Protein AF-A0A6D0YD33-F1 (afdb_monomer)

Structure (mmCIF, N/CA/C/O backbone):
data_AF-A0A6D0YD33-F1
#
_entry.id   AF-A0A6D0YD33-F1
#
loop_
_atom_site.group_PDB
_atom_site.id
_atom_site.type_symbol
_atom_site.label_atom_id
_atom_site.label_alt_id
_atom_site.label_comp_id
_atom_site.label_asym_id
_atom_site.label_entity_id
_atom_site.label_seq_id
_atom_site.pdbx_PDB_ins_code
_atom_site.Cartn_x
_atom_site.Cartn_y
_atom_site.Cartn_z
_atom_site.occupancy
_atom_site.B_iso_or_equiv
_atom_site.auth_seq_id
_atom_site.auth_comp_id
_atom_site.auth_asym_id
_atom_site.auth_atom_id
_atom_site.pdbx_PDB_model_num
ATOM 1 N N . MET A 1 1 ? 25.827 44.999 -53.222 1.00 50.22 1 MET A N 1
ATOM 2 C CA . MET A 1 1 ? 25.361 43.727 -52.616 1.00 50.22 1 MET A CA 1
ATOM 3 C C . MET A 1 1 ? 25.332 42.614 -53.670 1.00 50.22 1 MET A C 1
ATOM 5 O O . MET A 1 1 ? 24.279 42.072 -53.964 1.00 50.22 1 MET A O 1
ATOM 9 N N . LYS A 1 2 ? 26.464 42.308 -54.315 1.00 57.66 2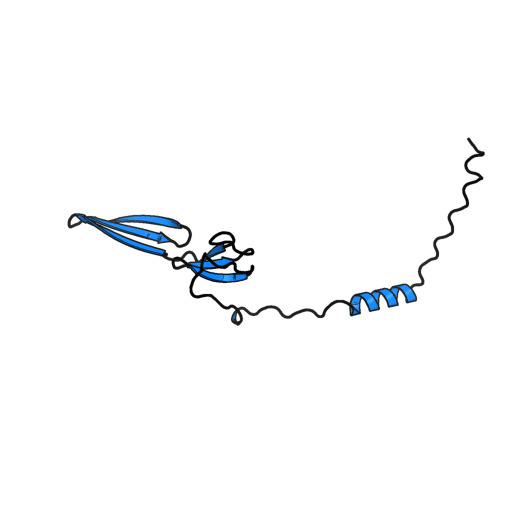 LYS A N 1
ATOM 10 C CA . LYS A 1 2 ? 26.567 41.169 -55.255 1.00 57.66 2 LYS A CA 1
ATOM 11 C C . LYS A 1 2 ? 27.909 40.426 -55.157 1.00 57.66 2 LYS A C 1
ATOM 13 O O . LYS A 1 2 ? 27.958 39.266 -55.529 1.00 57.66 2 LYS A O 1
ATOM 18 N N . GLU A 1 3 ? 28.943 41.035 -54.570 1.00 60.38 3 GLU A N 1
ATOM 19 C CA . GLU A 1 3 ? 30.287 40.433 -54.453 1.00 60.38 3 GLU A CA 1
ATOM 20 C 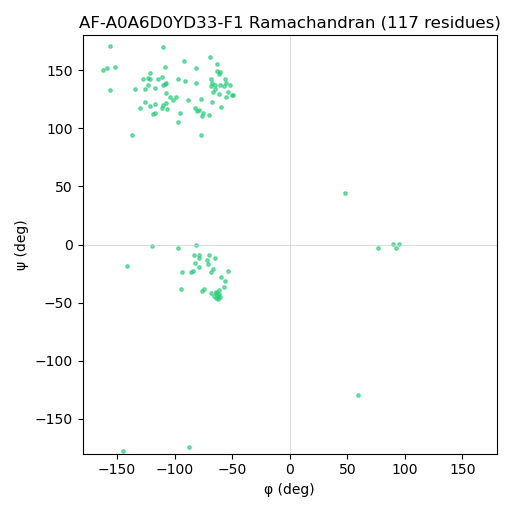C . GLU A 1 3 ? 30.475 39.483 -53.255 1.00 60.38 3 GLU A C 1
ATOM 22 O O . GLU A 1 3 ? 31.320 38.601 -53.302 1.00 60.38 3 GLU A O 1
ATOM 27 N N . ALA A 1 4 ? 29.680 39.587 -52.184 1.00 61.56 4 ALA A N 1
ATOM 28 C CA . ALA A 1 4 ? 29.848 38.709 -51.014 1.00 61.56 4 ALA A CA 1
ATOM 29 C C . ALA A 1 4 ? 29.258 37.295 -51.208 1.00 61.56 4 ALA A C 1
ATOM 31 O O . ALA A 1 4 ? 29.625 36.367 -50.495 1.00 61.56 4 ALA A O 1
ATOM 32 N N . VAL A 1 5 ? 28.349 37.118 -52.174 1.00 62.06 5 VAL A N 1
ATOM 33 C CA . VAL A 1 5 ? 27.669 35.832 -52.428 1.00 62.06 5 VAL A CA 1
ATOM 34 C C . VAL A 1 5 ? 28.494 34.934 -53.356 1.00 62.06 5 VAL A C 1
ATOM 36 O O . VAL A 1 5 ? 28.380 33.716 -53.284 1.00 62.06 5 VAL A O 1
ATOM 39 N N . SER A 1 6 ? 29.379 35.504 -54.183 1.00 64.12 6 SER A N 1
ATOM 40 C CA . SER A 1 6 ? 30.200 34.746 -55.140 1.00 64.12 6 SER A CA 1
ATOM 41 C C . SER A 1 6 ? 31.319 33.922 -54.500 1.00 64.12 6 SER A C 1
ATOM 43 O O . SER A 1 6 ? 31.901 33.077 -55.172 1.00 64.12 6 SER A O 1
ATOM 45 N N . HIS A 1 7 ? 31.630 34.155 -53.221 1.00 70.00 7 HIS A N 1
ATOM 46 C CA . HIS A 1 7 ? 32.642 33.398 -52.475 1.00 70.00 7 HIS A CA 1
ATOM 47 C C . HIS A 1 7 ? 32.057 32.275 -51.615 1.00 70.00 7 HIS A C 1
ATOM 49 O O . HIS A 1 7 ? 32.816 31.533 -50.993 1.00 70.00 7 HIS A O 1
ATOM 55 N N . ILE A 1 8 ? 30.729 32.136 -51.566 1.00 69.38 8 ILE A N 1
ATOM 56 C CA . ILE A 1 8 ? 30.096 31.025 -50.863 1.00 69.38 8 ILE A CA 1
ATOM 57 C C . ILE A 1 8 ? 30.190 29.801 -51.784 1.00 69.38 8 ILE A C 1
ATOM 59 O O . ILE A 1 8 ? 29.613 29.827 -52.874 1.00 69.38 8 ILE A O 1
ATOM 63 N N . PRO A 1 9 ? 30.924 28.740 -51.399 1.00 75.75 9 PRO A N 1
ATOM 64 C CA . PRO A 1 9 ? 30.956 27.518 -52.186 1.00 75.75 9 PRO A CA 1
ATOM 65 C C . PRO A 1 9 ? 29.539 26.949 -52.280 1.00 75.75 9 PRO A C 1
ATOM 67 O O . PRO A 1 9 ? 28.807 26.937 -51.287 1.00 75.75 9 PRO A O 1
ATOM 70 N N . ALA A 1 10 ? 29.155 26.490 -53.473 1.00 73.00 10 ALA A N 1
ATOM 71 C CA . ALA A 1 10 ? 27.860 25.853 -53.677 1.00 73.00 10 ALA A CA 1
ATOM 72 C C . ALA A 1 10 ? 27.664 24.730 -52.637 1.00 73.00 10 ALA A C 1
ATOM 74 O O . ALA A 1 10 ? 28.626 23.994 -52.368 1.00 73.00 10 ALA A O 1
ATOM 75 N N . PRO A 1 11 ? 26.463 24.593 -52.035 1.00 71.19 11 PRO A N 1
ATOM 76 C CA . PRO A 1 11 ? 26.154 23.449 -51.195 1.00 71.19 11 PRO A CA 1
ATOM 77 C C . PRO A 1 11 ? 26.517 22.189 -51.967 1.00 71.19 11 PRO A C 1
ATOM 79 O O . PRO A 1 11 ? 26.146 22.042 -53.130 1.00 71.19 11 PRO A O 1
ATOM 82 N N . ARG A 1 12 ? 27.296 21.305 -51.346 1.00 71.12 12 ARG A N 1
ATOM 83 C CA . ARG A 1 12 ? 27.512 19.987 -51.933 1.00 71.12 12 ARG A CA 1
ATOM 84 C C . ARG A 1 12 ? 26.150 19.318 -52.006 1.00 71.12 12 ARG A C 1
ATOM 86 O O . ARG A 1 12 ? 25.456 19.298 -50.987 1.00 71.12 12 ARG A O 1
ATOM 93 N N . ASP A 1 13 ? 25.798 18.792 -53.176 1.00 64.88 13 ASP A N 1
ATOM 94 C CA . ASP A 1 13 ? 24.607 17.964 -53.311 1.00 64.88 13 ASP A CA 1
ATOM 95 C C . ASP A 1 13 ? 24.636 16.910 -52.203 1.00 64.88 13 ASP A C 1
ATOM 97 O O . ASP A 1 13 ? 25.665 16.260 -51.960 1.00 64.88 13 ASP A O 1
ATOM 101 N N . GLY A 1 14 ? 23.529 16.817 -51.465 1.00 61.56 14 GLY A N 1
ATOM 102 C CA . GLY A 1 14 ? 23.365 15.776 -50.467 1.00 61.56 14 GLY A CA 1
ATOM 103 C C . GLY A 1 14 ? 23.581 14.441 -51.162 1.00 61.56 14 GLY A C 1
ATOM 104 O O . GLY A 1 14 ? 22.991 14.180 -52.206 1.00 61.56 14 GLY A O 1
ATOM 105 N N . ARG A 1 15 ? 24.478 13.612 -50.630 1.00 68.44 15 ARG A N 1
ATOM 106 C CA . ARG A 1 15 ? 24.610 12.253 -51.139 1.00 68.44 15 ARG A CA 1
ATOM 107 C C . ARG A 1 15 ? 23.343 11.524 -50.703 1.00 68.44 15 ARG A C 1
ATOM 109 O O . ARG A 1 15 ? 23.148 11.350 -49.500 1.00 68.44 15 ARG A O 1
ATOM 116 N N . ASP A 1 16 ? 22.486 11.168 -51.656 1.00 70.94 16 ASP A N 1
ATOM 117 C CA . ASP A 1 16 ? 21.320 10.339 -51.367 1.00 70.94 16 ASP A CA 1
ATOM 118 C C . ASP A 1 16 ? 21.796 9.071 -50.652 1.00 70.94 16 ASP A C 1
ATOM 120 O O . ASP A 1 16 ? 22.791 8.450 -51.046 1.00 70.94 16 ASP A O 1
ATOM 124 N N . TYR A 1 17 ? 21.145 8.734 -49.540 1.00 67.62 17 TYR A N 1
ATOM 125 C CA . TYR A 1 17 ? 21.484 7.527 -48.800 1.00 67.62 17 TYR A CA 1
ATOM 126 C C . TYR A 1 17 ? 21.131 6.311 -49.650 1.00 67.62 17 TYR A C 1
ATOM 128 O O . TYR A 1 17 ? 20.020 6.218 -50.168 1.00 67.62 17 TYR A O 1
ATOM 136 N N . ASP A 1 18 ? 22.074 5.377 -49.763 1.00 86.88 18 ASP A N 1
ATOM 137 C CA . ASP A 1 18 ? 21.832 4.094 -50.412 1.00 86.88 18 ASP A CA 1
ATOM 138 C C . ASP A 1 18 ? 20.698 3.365 -49.660 1.00 86.88 18 ASP A C 1
ATOM 140 O O . ASP A 1 18 ? 20.842 3.092 -48.459 1.00 86.88 18 ASP A O 1
ATOM 144 N N . PRO A 1 19 ? 19.563 3.071 -50.323 1.00 86.81 19 PRO A N 1
ATOM 145 C CA . PRO A 1 19 ? 18.429 2.409 -49.691 1.00 86.81 19 PRO A CA 1
ATOM 146 C C . PRO A 1 19 ? 18.789 1.071 -49.039 1.00 86.81 19 PRO A C 1
ATOM 148 O O . PRO A 1 19 ? 18.206 0.723 -48.012 1.00 86.81 19 PRO A O 1
ATOM 151 N N . GLU A 1 20 ? 19.766 0.339 -49.582 1.00 89.06 20 GLU A N 1
ATOM 152 C CA . GLU A 1 20 ? 20.190 -0.947 -49.025 1.00 89.06 20 GLU A CA 1
ATOM 153 C C . GLU A 1 20 ? 21.012 -0.759 -47.749 1.00 89.06 20 GLU A C 1
ATOM 155 O O . GLU A 1 20 ? 20.812 -1.481 -46.771 1.00 89.06 20 GLU A O 1
ATOM 160 N N . VAL A 1 21 ? 21.862 0.271 -47.702 1.00 89.25 21 VAL A N 1
ATOM 161 C CA . VAL A 1 21 ? 22.594 0.646 -46.481 1.00 89.25 21 VAL A CA 1
ATOM 162 C C . VAL A 1 21 ? 21.618 1.086 -45.391 1.00 89.25 21 VAL A C 1
ATOM 164 O O . VAL A 1 21 ? 21.760 0.691 -44.233 1.00 89.25 21 VAL A O 1
ATOM 167 N N . LEU A 1 22 ? 20.590 1.858 -45.754 1.00 88.75 22 LEU A N 1
ATOM 168 C CA . LEU A 1 22 ? 19.551 2.282 -44.818 1.00 88.75 22 LEU A CA 1
ATOM 169 C C . LEU A 1 22 ? 18.758 1.085 -44.279 1.00 88.75 22 LEU A C 1
ATOM 171 O O . LEU A 1 22 ? 18.540 0.975 -43.074 1.00 88.75 22 LEU A O 1
ATOM 175 N N . LYS A 1 23 ? 18.350 0.167 -45.158 1.00 92.88 23 LYS A N 1
ATOM 176 C CA . LYS A 1 23 ? 17.615 -1.044 -44.783 1.00 92.88 23 LYS A CA 1
ATOM 177 C C . LYS A 1 23 ? 18.431 -1.933 -43.846 1.00 92.88 23 LYS A C 1
ATOM 179 O O . LYS A 1 23 ? 17.886 -2.419 -42.857 1.00 92.88 23 LYS A O 1
ATOM 184 N N . GLN A 1 24 ? 19.722 -2.104 -44.127 1.00 94.12 24 GLN A N 1
ATOM 185 C CA . GLN A 1 24 ? 20.631 -2.870 -43.280 1.00 94.12 24 GLN A CA 1
ATOM 186 C C . GLN A 1 24 ? 20.767 -2.233 -41.891 1.00 94.12 24 GLN A C 1
ATOM 188 O O . GLN A 1 24 ? 20.587 -2.917 -40.887 1.00 94.12 24 GLN A O 1
ATOM 193 N N . ALA A 1 25 ? 20.979 -0.916 -41.827 1.00 93.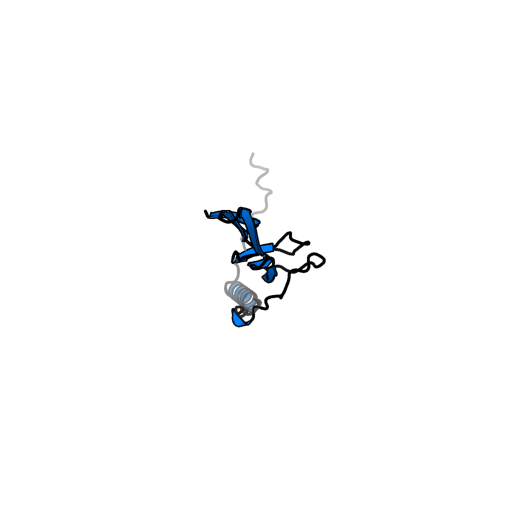50 25 ALA A N 1
ATOM 194 C CA . ALA A 1 25 ? 21.077 -0.189 -40.562 1.00 93.50 25 ALA A CA 1
ATOM 195 C C . ALA A 1 25 ? 19.785 -0.275 -39.728 1.00 93.50 25 ALA A C 1
ATOM 197 O O . ALA A 1 25 ? 19.839 -0.430 -38.508 1.00 93.50 25 ALA A O 1
ATOM 198 N N . VAL A 1 26 ? 18.613 -0.215 -40.372 1.00 95.25 26 VAL A N 1
ATOM 199 C CA . VAL A 1 26 ? 17.317 -0.385 -39.692 1.00 95.25 26 VAL A CA 1
ATOM 200 C C . VAL A 1 26 ? 17.167 -1.803 -39.148 1.00 95.25 26 VAL A C 1
ATOM 202 O O . VAL A 1 26 ? 16.746 -1.974 -38.006 1.00 95.25 26 VAL A O 1
ATOM 205 N N . LEU A 1 27 ? 17.527 -2.819 -39.932 1.00 96.81 27 LEU A N 1
ATOM 206 C CA . LEU A 1 27 ? 17.450 -4.212 -39.497 1.00 96.81 27 LEU A CA 1
ATOM 207 C C . LEU A 1 27 ? 18.368 -4.469 -38.296 1.00 96.81 27 LEU A C 1
ATOM 209 O O . LEU A 1 27 ? 17.953 -5.094 -37.323 1.00 96.81 27 LEU A O 1
ATOM 213 N N . GLU A 1 28 ? 19.596 -3.954 -38.344 1.00 96.25 28 GLU A N 1
ATOM 214 C CA . GLU A 1 28 ? 20.556 -4.037 -37.243 1.00 96.25 28 GLU A CA 1
ATOM 215 C C . GLU A 1 28 ? 20.023 -3.358 -35.979 1.00 96.25 28 GLU A C 1
ATOM 217 O O . GLU A 1 28 ? 20.064 -3.952 -34.903 1.00 96.25 28 GLU A O 1
ATOM 222 N N . ALA A 1 29 ? 19.449 -2.160 -36.108 1.00 95.88 29 ALA A N 1
ATOM 223 C CA . ALA A 1 29 ? 18.861 -1.440 -34.983 1.00 95.88 29 ALA A CA 1
ATOM 224 C C . ALA A 1 29 ? 17.661 -2.179 -34.366 1.00 95.88 29 ALA A C 1
ATOM 226 O O . ALA A 1 29 ? 17.544 -2.238 -33.143 1.00 95.88 29 ALA A O 1
ATOM 227 N N . VAL A 1 30 ? 16.787 -2.770 -35.188 1.00 95.50 30 VAL A N 1
ATOM 228 C CA . VAL A 1 30 ? 15.632 -3.551 -34.713 1.00 95.50 30 VAL A CA 1
ATOM 229 C C . VAL A 1 30 ? 16.083 -4.841 -34.033 1.00 95.50 30 VAL A C 1
ATOM 231 O O . VAL A 1 30 ? 15.568 -5.181 -32.972 1.00 95.50 30 VAL A O 1
ATOM 234 N N . ASN A 1 31 ? 17.077 -5.531 -34.591 1.00 95.00 31 ASN A N 1
ATOM 235 C CA . ASN A 1 31 ? 17.628 -6.753 -34.001 1.00 95.00 31 ASN A CA 1
ATOM 236 C C . ASN A 1 31 ? 18.395 -6.493 -32.697 1.00 95.00 31 ASN A C 1
ATOM 238 O O . ASN A 1 31 ? 18.533 -7.400 -31.880 1.00 95.00 31 ASN A O 1
ATOM 242 N N . ALA A 1 32 ? 18.891 -5.270 -32.495 1.00 96.38 32 ALA A N 1
ATOM 243 C CA . ALA A 1 32 ? 19.529 -4.851 -31.253 1.00 96.38 32 ALA A CA 1
ATOM 244 C C . ALA A 1 32 ? 18.524 -4.510 -30.136 1.00 96.38 32 ALA A C 1
ATOM 246 O O . ALA A 1 32 ? 18.940 -4.296 -28.994 1.00 96.38 32 ALA A O 1
ATOM 247 N N . LEU A 1 33 ? 17.219 -4.448 -30.431 1.00 95.56 33 LEU A N 1
ATOM 248 C CA . LEU A 1 33 ? 16.211 -4.265 -29.392 1.00 95.56 33 LEU A CA 1
ATOM 249 C C . LEU A 1 33 ? 16.204 -5.485 -28.457 1.00 95.56 33 LEU A C 1
ATOM 251 O O . LEU A 1 33 ? 16.269 -6.625 -28.922 1.00 95.56 33 LEU A O 1
ATOM 255 N N . PRO A 1 34 ? 16.106 -5.275 -27.134 1.00 94.25 34 PRO A N 1
ATOM 256 C CA . PRO A 1 34 ? 15.961 -6.382 -26.205 1.00 94.25 34 PRO A CA 1
ATOM 257 C C . PRO A 1 34 ? 14.672 -7.151 -26.506 1.00 94.25 34 PRO A C 1
ATOM 259 O O . PRO A 1 34 ? 13.657 -6.563 -26.888 1.00 94.25 34 PRO A O 1
ATOM 262 N N . ALA A 1 35 ? 14.704 -8.467 -26.291 1.00 92.56 35 ALA A N 1
ATOM 263 C CA . ALA A 1 35 ? 13.505 -9.285 -26.393 1.00 92.56 35 ALA A CA 1
ATOM 264 C C . ALA A 1 35 ? 12.413 -8.748 -25.444 1.00 92.56 35 ALA A C 1
ATOM 266 O O . ALA A 1 35 ? 12.736 -8.303 -24.333 1.00 92.56 35 ALA A O 1
ATOM 267 N N . PRO A 1 36 ? 11.131 -8.783 -25.856 1.00 87.56 36 PRO A N 1
ATOM 268 C CA . PRO A 1 36 ? 10.039 -8.445 -24.959 1.00 87.56 36 PRO A CA 1
ATOM 269 C C . PRO A 1 36 ? 10.099 -9.359 -23.734 1.00 87.56 36 PRO A C 1
ATOM 271 O O . PRO A 1 36 ? 10.348 -10.558 -23.846 1.00 87.56 36 PRO A O 1
ATOM 274 N N . GLN A 1 37 ? 9.909 -8.765 -22.562 1.00 86.25 37 GLN A N 1
ATOM 275 C CA . GLN A 1 37 ? 9.824 -9.507 -21.312 1.00 86.25 37 GLN A CA 1
ATOM 276 C C . GLN A 1 37 ? 8.366 -9.862 -21.053 1.00 86.25 37 GLN A C 1
ATOM 278 O O . GLN A 1 37 ? 7.481 -9.030 -21.275 1.00 86.25 37 GLN A O 1
ATOM 283 N N . ASP A 1 38 ? 8.131 -11.071 -20.555 1.00 82.94 38 ASP A N 1
ATOM 284 C CA . ASP A 1 38 ? 6.803 -11.477 -20.112 1.00 82.94 38 ASP A CA 1
ATOM 285 C C . ASP A 1 38 ? 6.313 -10.567 -18.974 1.00 82.94 38 ASP A C 1
ATOM 287 O O . ASP A 1 38 ? 7.090 -10.047 -18.163 1.00 82.94 38 ASP A O 1
ATOM 291 N N . GLY A 1 39 ? 4.996 -10.362 -18.918 1.00 74.19 39 GLY A N 1
ATOM 292 C CA . GLY A 1 39 ? 4.366 -9.665 -17.801 1.00 74.19 39 GLY A CA 1
ATOM 293 C C . GLY A 1 39 ? 4.550 -10.433 -16.489 1.00 74.19 39 GLY A C 1
ATOM 294 O O . GLY A 1 39 ? 4.725 -11.648 -16.478 1.00 74.19 39 GLY A O 1
ATOM 295 N N . ARG A 1 40 ? 4.490 -9.728 -15.353 1.00 71.12 40 ARG A N 1
ATOM 296 C CA . ARG A 1 40 ? 4.402 -10.396 -14.046 1.00 71.12 40 ARG A CA 1
ATOM 297 C C . ARG A 1 40 ? 2.958 -10.811 -13.796 1.00 71.12 40 ARG A C 1
ATOM 299 O O . ARG A 1 40 ? 2.100 -9.944 -13.632 1.00 71.12 40 ARG A O 1
ATOM 306 N N . ASP A 1 41 ? 2.709 -12.113 -13.731 1.00 78.19 41 ASP A N 1
ATOM 307 C CA . ASP A 1 41 ? 1.411 -12.648 -13.325 1.00 78.19 41 ASP A CA 1
ATOM 308 C C . ASP A 1 41 ? 1.082 -12.274 -11.873 1.00 78.19 41 ASP A C 1
ATOM 310 O O . ASP A 1 41 ? 1.968 -12.173 -11.019 1.00 78.19 41 ASP A O 1
ATOM 314 N N . ALA A 1 42 ? -0.209 -12.118 -11.563 1.00 69.25 42 ALA A N 1
ATOM 315 C CA . ALA A 1 42 ? -0.671 -11.763 -10.218 1.00 69.25 42 ALA A CA 1
ATOM 316 C C . ALA A 1 42 ? -0.253 -12.789 -9.146 1.00 69.25 42 ALA A C 1
ATOM 318 O O . ALA A 1 42 ? -0.054 -12.430 -7.989 1.00 69.25 42 ALA A O 1
ATOM 319 N N . THR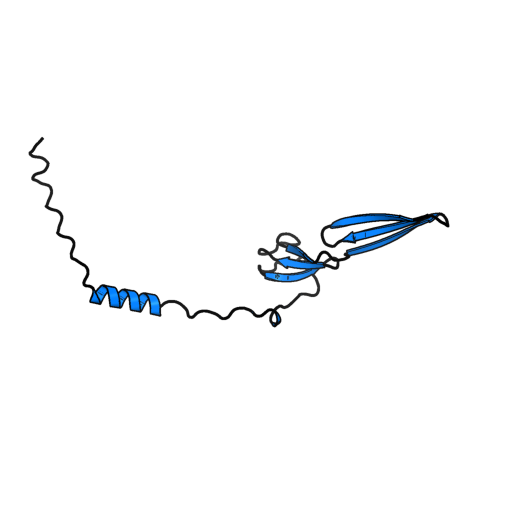 A 1 43 ? -0.067 -14.056 -9.529 1.00 69.44 43 THR A N 1
ATOM 320 C CA . THR A 1 43 ? 0.383 -15.134 -8.634 1.00 69.44 43 THR A CA 1
ATOM 321 C C . THR A 1 43 ? 1.820 -14.945 -8.141 1.00 69.44 43 THR A C 1
ATOM 323 O O . THR A 1 43 ? 2.176 -15.487 -7.101 1.00 69.44 43 THR A O 1
ATOM 326 N N . ALA A 1 44 ? 2.643 -14.157 -8.839 1.00 76.62 44 ALA A N 1
ATOM 327 C CA . ALA A 1 44 ? 4.010 -13.850 -8.415 1.00 76.62 44 ALA A CA 1
ATOM 328 C C . ALA A 1 44 ? 4.084 -12.722 -7.367 1.00 76.62 44 ALA A C 1
ATOM 330 O O . ALA A 1 44 ? 5.181 -12.341 -6.957 1.00 76.62 44 ALA A O 1
ATOM 331 N N . LEU A 1 45 ? 2.947 -12.140 -6.963 1.00 83.94 45 LEU A N 1
ATOM 332 C CA . LEU A 1 45 ? 2.930 -11.039 -6.011 1.00 83.94 45 LEU A CA 1
ATOM 333 C C . LEU A 1 45 ? 3.183 -11.534 -4.583 1.00 83.94 45 LEU A C 1
ATOM 335 O O . LEU A 1 45 ? 2.348 -12.207 -3.985 1.00 83.94 45 LEU A O 1
ATOM 339 N N . GLU A 1 46 ? 4.318 -11.136 -4.018 1.00 90.31 46 GLU A N 1
ATOM 340 C CA . GLU A 1 46 ? 4.626 -11.346 -2.606 1.00 90.31 46 GLU A CA 1
ATOM 341 C C . GLU A 1 46 ? 4.092 -10.172 -1.773 1.00 90.31 46 GLU A C 1
ATOM 343 O O . GLU A 1 46 ? 4.415 -9.009 -2.032 1.00 90.31 46 GLU A O 1
ATOM 348 N N . VAL A 1 47 ? 3.263 -10.478 -0.771 1.00 95.56 47 VAL A N 1
ATOM 349 C CA . VAL A 1 47 ? 2.729 -9.493 0.176 1.00 95.56 47 VAL A CA 1
ATOM 350 C C . VAL A 1 47 ? 3.423 -9.682 1.516 1.00 95.56 47 VAL A C 1
ATOM 352 O O . VAL A 1 47 ? 3.290 -10.725 2.155 1.00 95.56 47 VAL A O 1
ATOM 355 N N . LEU A 1 48 ? 4.159 -8.661 1.952 1.00 97.06 48 LEU A N 1
ATOM 356 C CA . LEU A 1 48 ? 4.827 -8.674 3.247 1.00 97.06 48 LEU A CA 1
ATOM 357 C C . LEU A 1 48 ? 3.793 -8.622 4.387 1.00 97.06 48 LEU A C 1
ATOM 359 O O . LEU A 1 48 ? 2.816 -7.878 4.291 1.00 97.06 48 LEU A O 1
ATOM 363 N N . PRO A 1 49 ? 4.019 -9.339 5.501 1.00 96.81 49 PRO A N 1
ATOM 364 C CA . PRO A 1 49 ? 3.063 -9.402 6.611 1.00 96.81 49 PRO A CA 1
ATOM 365 C C . PRO A 1 49 ? 2.955 -8.096 7.418 1.00 96.81 49 PRO A C 1
ATOM 367 O O . PRO A 1 49 ? 2.004 -7.913 8.177 1.00 96.81 49 PRO A O 1
ATOM 370 N N . ALA A 1 50 ? 3.926 -7.190 7.294 1.00 96.94 50 ALA A N 1
ATOM 371 C CA . ALA A 1 50 ? 3.903 -5.878 7.929 1.00 96.94 50 ALA A CA 1
ATOM 372 C C . ALA A 1 50 ? 4.841 -4.903 7.205 1.00 96.94 50 ALA A C 1
ATOM 374 O O . ALA A 1 50 ? 5.869 -5.312 6.658 1.00 96.94 50 ALA A O 1
ATOM 375 N N . ILE A 1 51 ? 4.520 -3.609 7.261 1.00 97.69 51 ILE A N 1
ATOM 376 C CA . ILE A 1 51 ? 5.480 -2.541 6.956 1.00 97.69 51 ILE A CA 1
ATOM 377 C C . ILE A 1 51 ? 6.414 -2.366 8.156 1.00 97.69 51 ILE A C 1
ATOM 379 O O . ILE A 1 51 ? 5.962 -2.122 9.271 1.00 97.69 51 ILE A O 1
ATOM 383 N N . ASP A 1 52 ? 7.716 -2.453 7.900 1.00 97.00 52 ASP A N 1
ATOM 384 C CA . ASP A 1 52 ? 8.771 -2.056 8.832 1.00 97.00 52 ASP A CA 1
ATOM 385 C C . ASP A 1 52 ? 9.227 -0.639 8.461 1.00 97.00 52 ASP A C 1
ATOM 387 O O . ASP A 1 52 ? 9.890 -0.442 7.440 1.00 97.00 52 ASP A O 1
ATOM 391 N N . ASP A 1 53 ? 8.836 0.358 9.253 1.00 94.75 53 ASP A N 1
ATOM 392 C CA . ASP A 1 53 ? 9.106 1.771 8.964 1.00 94.75 53 ASP A CA 1
ATOM 393 C C . ASP A 1 53 ? 10.591 2.162 9.103 1.00 94.75 53 ASP A C 1
ATOM 395 O O . ASP A 1 53 ? 10.991 3.242 8.661 1.00 94.75 53 ASP A O 1
ATOM 399 N N . GLN A 1 54 ? 11.431 1.268 9.630 1.00 97.19 54 GLN A N 1
ATOM 400 C CA . GLN A 1 54 ? 12.883 1.438 9.668 1.00 97.19 54 GLN A CA 1
ATOM 401 C C . GLN A 1 54 ? 13.552 1.011 8.354 1.00 97.19 54 GLN A C 1
ATOM 403 O O . GLN A 1 54 ? 14.746 1.250 8.153 1.00 97.19 54 GLN A O 1
ATOM 408 N N . LYS A 1 55 ? 12.807 0.376 7.439 1.00 96.81 55 LYS A N 1
ATOM 409 C CA . LYS A 1 55 ? 13.311 -0.113 6.151 1.00 96.81 55 LYS A CA 1
ATOM 410 C C . LYS A 1 55 ? 12.802 0.723 4.980 1.00 96.81 55 LYS A C 1
ATOM 412 O O . LYS A 1 55 ? 11.722 1.307 4.993 1.00 96.81 55 LYS A O 1
ATOM 417 N N . SER A 1 56 ? 13.607 0.738 3.920 1.00 97.44 56 SER A N 1
ATOM 418 C CA . SER A 1 56 ? 13.234 1.304 2.625 1.00 97.44 56 SER A CA 1
ATOM 419 C C . SER A 1 56 ? 12.910 0.172 1.658 1.00 97.44 56 SER A C 1
ATOM 421 O O . SER A 1 56 ? 13.721 -0.735 1.466 1.00 97.44 56 SER A O 1
ATOM 423 N N . PHE A 1 57 ? 11.734 0.236 1.043 1.00 97.44 57 PHE A N 1
ATOM 424 C CA . PHE A 1 57 ? 11.244 -0.750 0.090 1.00 97.44 57 PHE A CA 1
ATOM 425 C C . PHE A 1 57 ? 11.197 -0.142 -1.318 1.00 97.44 57 PHE A C 1
ATOM 427 O O . PHE A 1 57 ? 10.921 1.052 -1.464 1.00 97.44 57 PHE A O 1
ATOM 434 N N . PRO A 1 58 ? 11.493 -0.920 -2.374 1.00 97.00 58 PRO A N 1
ATOM 435 C CA . PRO A 1 58 ? 11.371 -0.442 -3.746 1.00 97.00 58 PRO A CA 1
ATOM 436 C C . PRO A 1 58 ? 9.902 -0.231 -4.146 1.00 97.00 58 PRO A C 1
ATOM 438 O O . PRO A 1 58 ? 8.984 -0.796 -3.553 1.00 97.00 58 PRO A O 1
ATOM 441 N N . ARG A 1 59 ? 9.685 0.549 -5.212 1.00 96.69 59 ARG A N 1
ATOM 442 C CA . ARG A 1 59 ? 8.366 0.681 -5.848 1.00 96.69 59 ARG A CA 1
ATOM 443 C C . ARG A 1 59 ? 7.826 -0.699 -6.237 1.00 96.69 59 ARG A C 1
ATOM 445 O O . ARG A 1 59 ? 8.549 -1.509 -6.812 1.00 96.69 59 ARG A O 1
ATOM 452 N N . GLY A 1 60 ? 6.534 -0.912 -6.011 1.00 95.06 60 GLY A N 1
ATOM 453 C CA . GLY A 1 60 ? 5.831 -2.146 -6.348 1.00 95.06 60 GLY A CA 1
ATOM 454 C C . GLY A 1 60 ? 5.841 -3.197 -5.241 1.00 95.06 60 GLY A C 1
ATOM 455 O O . GLY A 1 60 ? 5.255 -4.254 -5.445 1.00 95.06 60 GLY A O 1
ATOM 456 N N . THR A 1 61 ? 6.455 -2.925 -4.086 1.00 96.75 61 THR A N 1
ATOM 457 C CA . THR A 1 61 ? 6.299 -3.761 -2.888 1.00 96.75 61 THR A CA 1
ATOM 458 C C . THR A 1 61 ? 4.875 -3.662 -2.350 1.00 96.75 61 THR A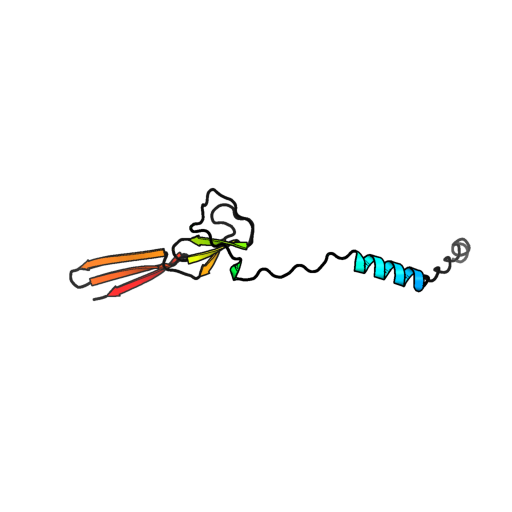 C 1
ATOM 460 O O . THR A 1 61 ? 4.313 -2.567 -2.292 1.00 96.75 61 THR A O 1
ATOM 463 N N . TYR A 1 62 ? 4.319 -4.794 -1.920 1.00 97.19 62 TYR A N 1
ATOM 464 C CA . TYR A 1 62 ? 3.031 -4.867 -1.236 1.00 97.19 62 TYR A C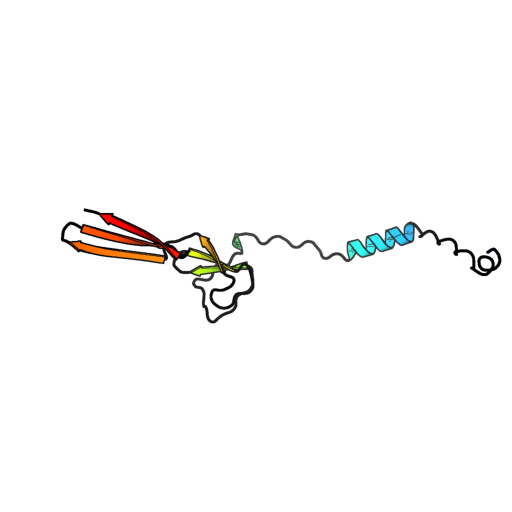A 1
ATOM 465 C C . TYR A 1 62 ? 3.232 -5.333 0.201 1.00 97.19 62 TYR A C 1
ATOM 467 O O . TYR A 1 62 ? 4.084 -6.179 0.472 1.00 97.19 62 TYR A O 1
ATOM 475 N N . ALA A 1 63 ? 2.453 -4.778 1.122 1.00 97.94 63 ALA A N 1
ATOM 476 C CA . ALA A 1 63 ? 2.500 -5.146 2.529 1.00 97.94 63 ALA A CA 1
ATOM 477 C C . ALA A 1 63 ? 1.143 -4.927 3.199 1.00 97.94 63 ALA A C 1
ATOM 479 O O . ALA A 1 63 ? 0.374 -4.053 2.794 1.00 97.94 63 ALA A O 1
ATOM 480 N N . THR A 1 64 ? 0.859 -5.683 4.253 1.00 97.81 64 THR A N 1
ATOM 481 C CA . THR A 1 64 ? -0.247 -5.369 5.160 1.00 97.81 64 THR A CA 1
ATOM 482 C C . THR A 1 64 ? 0.170 -4.305 6.176 1.00 97.81 64 THR A C 1
ATOM 484 O O . THR A 1 64 ? 1.286 -4.327 6.695 1.00 97.81 64 THR A O 1
ATOM 487 N N . HIS A 1 65 ? -0.715 -3.354 6.474 1.00 97.75 65 HIS A N 1
ATOM 488 C CA . HIS A 1 65 ? -0.491 -2.337 7.507 1.00 97.75 65 HIS A CA 1
ATOM 489 C C . HIS A 1 65 ? -1.821 -1.791 8.026 1.00 97.75 65 HIS A C 1
ATOM 491 O O . HIS A 1 65 ? -2.713 -1.475 7.237 1.00 97.75 65 HIS A O 1
ATOM 497 N N . LEU A 1 66 ? -1.959 -1.707 9.356 1.00 96.75 66 LEU A N 1
ATOM 498 C CA . LEU A 1 66 ? -3.176 -1.235 10.032 1.00 96.75 66 LEU A CA 1
ATOM 499 C C . LEU A 1 66 ? -4.454 -1.902 9.489 1.00 96.75 66 LEU A C 1
ATOM 501 O O . LEU A 1 66 ? -5.432 -1.229 9.191 1.00 96.75 66 LEU A O 1
ATOM 505 N N . GLY A 1 67 ? -4.420 -3.222 9.286 1.00 95.94 67 GLY A N 1
ATOM 506 C CA . GLY A 1 67 ? -5.557 -4.002 8.778 1.00 95.94 67 GLY A CA 1
ATOM 507 C C . GLY A 1 67 ? -5.837 -3.885 7.273 1.00 95.94 67 GLY A C 1
ATOM 508 O O . GLY A 1 67 ? -6.722 -4.577 6.780 1.00 95.94 67 GLY A O 1
ATOM 509 N N . GLY A 1 68 ? -5.088 -3.057 6.540 1.00 97.62 68 GLY A N 1
ATOM 510 C CA . GLY A 1 68 ? -5.274 -2.809 5.108 1.00 97.62 68 GLY A CA 1
ATOM 511 C C . GLY A 1 68 ? -4.154 -3.381 4.244 1.00 97.62 68 GLY A C 1
ATOM 512 O O . GLY A 1 68 ? -3.105 -3.790 4.751 1.00 97.62 68 GLY A O 1
ATOM 513 N N . LEU A 1 69 ? -4.367 -3.372 2.924 1.00 97.75 69 LEU A N 1
ATOM 514 C CA . LEU A 1 69 ? -3.348 -3.712 1.924 1.00 97.75 69 LEU A CA 1
ATOM 515 C C . LEU A 1 69 ? -2.740 -2.433 1.355 1.00 97.75 69 LEU A C 1
ATOM 517 O O . LEU A 1 69 ? -3.459 -1.578 0.839 1.00 97.75 69 LEU A O 1
ATOM 521 N N . TRP A 1 70 ? -1.416 -2.347 1.387 1.00 98.06 70 TRP A N 1
ATOM 522 C CA . TRP A 1 70 ? -0.665 -1.175 0.961 1.00 98.06 70 TRP A CA 1
ATOM 523 C C . TRP A 1 70 ? 0.310 -1.516 -0.158 1.00 98.06 70 TRP A C 1
ATOM 525 O O . TRP A 1 70 ? 0.873 -2.612 -0.192 1.00 98.06 70 TRP A O 1
ATOM 535 N N . ARG A 1 71 ? 0.536 -0.553 -1.056 1.00 97.75 71 ARG A N 1
ATOM 536 C CA . ARG A 1 71 ? 1.523 -0.640 -2.138 1.00 97.75 71 ARG A CA 1
ATOM 537 C C . ARG A 1 71 ? 2.502 0.520 -2.056 1.00 97.75 71 ARG A C 1
ATOM 539 O O . ARG A 1 71 ? 2.108 1.666 -1.863 1.00 97.75 71 ARG A O 1
ATOM 546 N N . ALA A 1 72 ? 3.779 0.234 -2.261 1.00 98.12 72 ALA A N 1
ATOM 547 C CA . ALA A 1 72 ? 4.786 1.261 -2.466 1.00 98.12 72 ALA A CA 1
ATOM 548 C C . ALA A 1 72 ? 4.673 1.829 -3.896 1.00 98.12 72 ALA A C 1
AT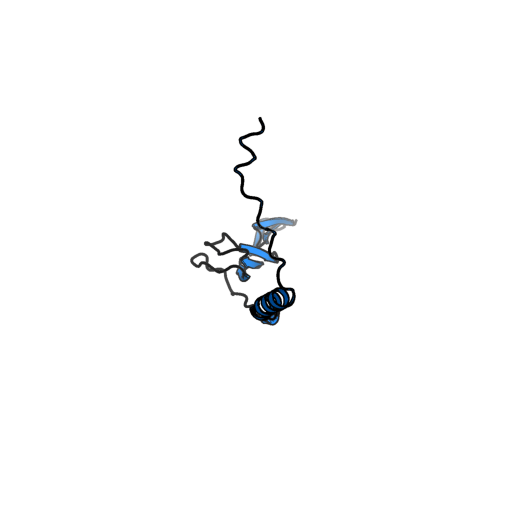OM 550 O O . ALA A 1 72 ? 4.988 1.131 -4.866 1.00 98.12 72 ALA A O 1
ATOM 551 N N . TYR A 1 73 ? 4.237 3.081 -4.066 1.00 97.50 73 TYR A N 1
ATOM 552 C CA . TYR A 1 73 ? 4.191 3.739 -5.386 1.00 97.50 73 TYR A CA 1
ATOM 553 C C . TYR A 1 73 ? 5.543 4.338 -5.803 1.00 97.50 73 TYR A C 1
ATOM 555 O O . TYR A 1 73 ? 5.773 4.605 -6.984 1.00 97.50 73 TYR A O 1
ATOM 563 N N . GLU A 1 74 ? 6.461 4.493 -4.852 1.00 98.00 74 GLU A N 1
ATOM 564 C CA . GLU A 1 74 ? 7.845 4.932 -5.031 1.00 98.00 74 GLU A CA 1
ATOM 565 C C . GLU A 1 74 ? 8.767 4.209 -4.035 1.00 98.00 74 GLU A C 1
ATOM 567 O O . GLU A 1 74 ? 8.321 3.344 -3.283 1.00 98.00 74 GLU A O 1
ATOM 572 N N . LYS A 1 75 ? 10.066 4.535 -4.025 1.00 98.00 75 LYS A N 1
ATOM 573 C CA . LYS A 1 75 ? 10.973 4.025 -2.989 1.00 98.00 75 LYS A CA 1
ATOM 574 C C . LYS A 1 75 ? 10.601 4.629 -1.631 1.00 98.00 75 LYS A C 1
ATOM 576 O O . LYS A 1 75 ? 10.616 5.851 -1.475 1.00 98.00 75 LYS A O 1
ATOM 581 N N . THR A 1 76 ? 10.316 3.782 -0.648 1.00 98.31 76 THR A N 1
ATOM 582 C CA . THR A 1 76 ? 9.744 4.228 0.626 1.00 98.31 76 THR A CA 1
ATOM 583 C C . THR A 1 76 ? 10.796 4.779 1.585 1.00 98.31 76 THR A C 1
ATOM 585 O O . THR A 1 76 ? 11.964 4.382 1.555 1.00 98.31 76 THR A O 1
ATOM 588 N N . HIS A 1 77 ? 10.372 5.698 2.451 1.00 97.44 77 HIS A N 1
ATOM 589 C CA . HIS A 1 77 ? 11.168 6.239 3.555 1.00 97.44 77 HIS A CA 1
ATOM 590 C C . HIS A 1 77 ? 10.260 6.319 4.787 1.00 97.44 77 HIS A C 1
ATOM 592 O O . HIS A 1 77 ? 9.475 7.263 4.925 1.00 97.44 77 HIS A O 1
ATOM 598 N N . GLY A 1 78 ? 10.298 5.284 5.630 1.00 96.12 78 GLY A N 1
ATOM 599 C CA . GLY A 1 78 ? 9.242 5.041 6.611 1.00 96.12 78 GLY A CA 1
ATOM 600 C C . GLY A 1 78 ? 7.889 4.856 5.925 1.00 96.12 78 GLY A C 1
ATOM 601 O O . GLY A 1 78 ? 7.782 4.106 4.952 1.00 96.12 78 GLY A O 1
ATOM 602 N N . MET A 1 79 ? 6.874 5.590 6.389 1.00 96.31 79 MET A N 1
ATOM 603 C CA . MET A 1 79 ? 5.526 5.570 5.802 1.00 96.31 79 MET A CA 1
ATOM 604 C C . MET A 1 79 ? 5.385 6.399 4.514 1.00 96.31 79 MET A C 1
ATOM 606 O O . MET A 1 79 ? 4.395 6.259 3.800 1.00 96.31 79 MET A O 1
ATOM 610 N N . ARG A 1 80 ? 6.370 7.238 4.162 1.00 97.56 80 ARG A N 1
ATOM 611 C CA . ARG A 1 80 ? 6.348 7.957 2.879 1.00 97.56 80 ARG A CA 1
ATOM 612 C C . ARG A 1 80 ? 6.537 6.970 1.730 1.00 97.56 80 ARG A C 1
ATOM 614 O O . ARG A 1 80 ? 7.447 6.142 1.778 1.00 97.56 80 ARG A O 1
ATOM 621 N N . GLY A 1 81 ? 5.744 7.131 0.675 1.00 97.38 81 GLY A N 1
ATOM 622 C CA . GLY A 1 81 ? 5.836 6.322 -0.538 1.00 97.38 81 GLY A CA 1
ATOM 623 C C . GLY A 1 81 ? 4.889 5.126 -0.558 1.00 97.38 81 GLY A C 1
ATOM 624 O O . GLY A 1 81 ? 4.877 4.386 -1.539 1.00 97.38 81 GLY A O 1
ATOM 625 N N . TRP A 1 82 ? 4.097 4.949 0.502 1.00 98.00 82 TRP A N 1
ATOM 626 C CA . TRP A 1 82 ? 3.038 3.954 0.591 1.00 98.00 82 TRP A CA 1
ATOM 627 C C . TRP A 1 82 ? 1.677 4.567 0.265 1.00 98.00 82 TRP A C 1
ATOM 629 O O . TRP A 1 82 ? 1.378 5.688 0.671 1.00 98.00 82 TRP A O 1
ATOM 639 N N . GLU A 1 83 ? 0.832 3.809 -0.422 1.00 97.56 83 GLU A N 1
ATOM 640 C CA . GLU A 1 83 ? -0.590 4.109 -0.592 1.00 97.56 83 GLU A CA 1
ATOM 641 C C . GLU A 1 83 ? -1.439 2.940 -0.080 1.00 97.56 83 GLU A C 1
ATOM 643 O O . GLU A 1 83 ? -1.067 1.773 -0.245 1.00 97.56 83 GLU A O 1
ATOM 648 N N . CYS A 1 84 ? -2.577 3.252 0.538 1.00 97.56 84 CYS A N 1
ATOM 649 C CA . CYS A 1 84 ? -3.552 2.256 0.964 1.00 97.56 84 CYS A CA 1
ATOM 650 C C . CYS A 1 84 ? -4.430 1.884 -0.237 1.00 97.56 84 CYS A C 1
ATOM 652 O O . CYS A 1 84 ? -5.113 2.744 -0.791 1.00 97.56 84 CYS A O 1
ATOM 654 N N . LEU A 1 85 ? -4.392 0.620 -0.659 1.00 97.00 85 LEU A N 1
ATOM 655 C CA . LEU A 1 85 ? -5.197 0.111 -1.773 1.00 97.00 85 LEU A CA 1
ATOM 656 C C . LEU A 1 85 ? -6.504 -0.520 -1.300 1.00 97.00 85 LEU A C 1
ATOM 658 O O . LEU A 1 85 ? -7.529 -0.383 -1.964 1.00 97.00 85 LEU A O 1
ATOM 662 N N . VAL A 1 86 ? -6.456 -1.231 -0.173 1.00 97.69 86 VAL A N 1
ATOM 663 C CA . VAL A 1 86 ? -7.636 -1.813 0.469 1.00 97.69 86 VAL A CA 1
ATOM 664 C C . VAL A 1 86 ? -7.758 -1.188 1.841 1.00 97.69 86 VAL A C 1
ATOM 666 O O . VAL A 1 86 ? -6.915 -1.442 2.705 1.00 97.69 86 VAL A O 1
ATOM 669 N N . ASP A 1 87 ? -8.808 -0.389 2.017 1.00 97.25 87 ASP A N 1
ATOM 670 C CA . ASP A 1 87 ? -9.098 0.257 3.288 1.00 97.25 87 ASP A CA 1
ATOM 671 C C . ASP A 1 87 ? -9.722 -0.754 4.252 1.00 97.25 87 ASP A C 1
ATOM 673 O O . ASP A 1 87 ? -10.911 -1.072 4.186 1.00 97.25 87 ASP A O 1
ATOM 677 N N . GLY A 1 88 ? -8.868 -1.353 5.075 1.00 96.62 88 GLY A N 1
ATOM 678 C CA . GLY A 1 88 ? -9.267 -2.330 6.072 1.00 96.62 88 GLY A CA 1
ATOM 679 C C . GLY A 1 88 ? -9.656 -1.680 7.394 1.00 96.62 88 GLY A C 1
ATOM 680 O O . GLY A 1 88 ? -9.698 -0.459 7.537 1.00 96.62 88 GLY A O 1
ATOM 681 N N . VAL A 1 89 ? -9.916 -2.519 8.395 1.00 97.31 89 VAL A N 1
ATOM 682 C CA . VAL A 1 89 ? -10.174 -2.068 9.767 1.00 97.31 89 VAL A CA 1
ATOM 683 C C . VAL A 1 89 ? -8.874 -2.142 10.556 1.00 97.31 89 VAL A C 1
ATOM 685 O O . VAL A 1 89 ? -8.351 -3.228 10.795 1.00 97.31 89 VAL A O 1
ATOM 688 N N . ALA A 1 90 ? -8.357 -0.982 10.949 1.00 97.50 90 ALA A N 1
ATOM 689 C CA . ALA A 1 90 ? -7.160 -0.861 11.769 1.00 97.50 90 ALA A CA 1
ATOM 690 C C . ALA A 1 90 ? -7.442 -1.183 13.233 1.00 97.50 90 ALA A C 1
ATOM 692 O O . ALA A 1 90 ? -6.614 -1.803 13.896 1.00 97.50 90 ALA A O 1
ATOM 693 N N . ASP A 1 91 ? -8.594 -0.730 13.725 1.00 97.69 91 ASP A N 1
ATOM 694 C CA . ASP A 1 91 ? -8.967 -0.844 15.126 1.00 97.69 91 ASP A CA 1
ATOM 695 C C . ASP A 1 91 ? -10.480 -0.658 15.315 1.00 97.69 91 ASP A C 1
ATOM 697 O O . ASP A 1 91 ? -11.131 0.067 14.552 1.00 97.69 91 ASP A O 1
ATOM 701 N N . ILE A 1 92 ? -11.029 -1.309 16.341 1.00 96.62 92 ILE A N 1
ATOM 702 C CA . ILE A 1 92 ? -12.414 -1.138 16.784 1.00 96.62 92 ILE A CA 1
ATOM 703 C C . ILE A 1 92 ? -12.387 -0.906 18.289 1.00 96.62 92 ILE A C 1
ATOM 705 O O . ILE A 1 92 ? -12.012 -1.797 19.048 1.00 96.62 92 ILE A O 1
ATOM 709 N N . ASP A 1 93 ? -12.845 0.264 18.711 1.00 96.44 93 ASP A N 1
ATOM 710 C CA . ASP A 1 93 ? -13.001 0.610 20.117 1.00 96.44 93 ASP A CA 1
ATOM 711 C C . ASP A 1 93 ? -14.490 0.635 20.472 1.00 96.44 93 ASP A C 1
ATOM 713 O O . ASP A 1 93 ? -15.305 1.229 19.762 1.00 96.44 93 ASP A O 1
ATOM 717 N N . VAL A 1 94 ? -14.856 -0.051 21.552 1.00 95.19 94 VAL A N 1
ATOM 718 C CA . VAL A 1 94 ? -16.228 -0.091 22.064 1.00 95.19 94 VAL A CA 1
ATOM 719 C C . VAL A 1 94 ? -16.198 0.423 23.491 1.00 95.19 94 VAL A C 1
ATOM 721 O O . VAL A 1 94 ? -15.562 -0.177 24.355 1.00 95.19 94 VAL A O 1
ATOM 724 N N . SER A 1 95 ? -16.910 1.514 23.747 1.00 94.31 95 SER A N 1
ATOM 725 C CA . SER A 1 95 ? -17.013 2.114 25.075 1.00 94.31 95 SER A CA 1
ATOM 726 C C . SER A 1 95 ? -18.467 2.176 25.522 1.00 94.31 95 SER A C 1
ATOM 728 O O . SER A 1 95 ? -19.369 2.417 24.724 1.00 94.31 95 SER A O 1
ATOM 730 N N . MET A 1 96 ? -18.706 1.938 26.810 1.00 91.31 96 MET A N 1
ATOM 731 C CA . MET A 1 96 ? -20.028 2.044 27.421 1.00 91.31 96 MET A CA 1
ATOM 732 C C . MET A 1 96 ? -20.019 3.250 28.355 1.00 91.31 96 MET A C 1
ATOM 734 O O . MET A 1 96 ? -19.227 3.298 29.296 1.00 91.31 96 MET A O 1
ATOM 738 N N . THR A 1 97 ? -20.849 4.246 28.062 1.00 81.06 97 THR A N 1
ATOM 739 C CA . THR A 1 97 ? -20.938 5.484 28.848 1.00 81.06 97 THR A CA 1
ATOM 740 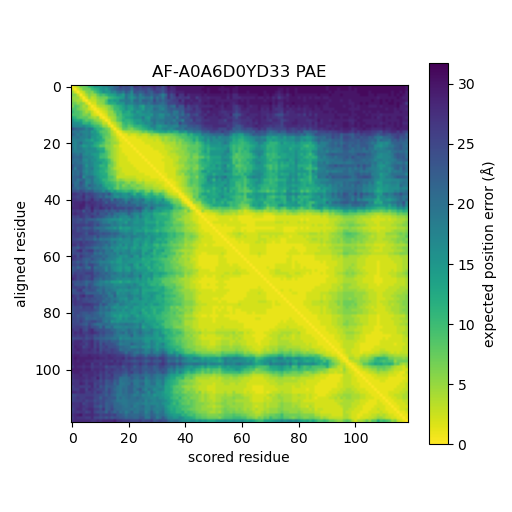C C . THR A 1 97 ? -22.023 5.407 29.922 1.00 81.06 97 THR A C 1
ATOM 742 O O . THR A 1 97 ? -21.909 6.099 30.930 1.00 81.06 97 THR A O 1
ATOM 745 N N . ASP A 1 98 ? -23.026 4.539 29.741 1.00 85.06 98 ASP A N 1
ATOM 746 C CA . ASP A 1 98 ? -24.071 4.188 30.716 1.00 85.06 98 ASP A CA 1
ATOM 747 C C . ASP A 1 98 ? -24.655 2.789 30.401 1.00 85.06 98 ASP A C 1
ATOM 749 O O . ASP A 1 98 ? -24.387 2.245 29.333 1.00 85.06 98 ASP A O 1
ATOM 753 N N . GLU A 1 99 ? -25.486 2.200 31.271 1.00 83.94 99 GLU A N 1
ATOM 754 C CA . GLU A 1 99 ? -26.050 0.837 31.130 1.00 83.94 99 GLU A CA 1
ATOM 755 C C . GLU A 1 99 ? -26.776 0.570 29.800 1.00 83.94 99 GLU A C 1
ATOM 757 O O . GLU A 1 99 ? -26.929 -0.583 29.394 1.00 83.94 99 GLU A O 1
ATOM 762 N N . ARG A 1 100 ? -27.252 1.623 29.128 1.00 90.19 100 ARG A N 1
ATOM 763 C CA . ARG A 1 100 ? -27.950 1.537 27.835 1.00 90.19 100 ARG A CA 1
ATOM 764 C C . ARG A 1 100 ? -27.252 2.291 26.714 1.00 90.19 100 ARG A C 1
ATOM 766 O O . ARG A 1 100 ? -27.735 2.259 25.594 1.00 90.19 100 ARG A O 1
ATOM 773 N N . LEU A 1 101 ? -26.136 2.961 26.994 1.00 90.44 101 LEU A N 1
ATOM 774 C CA . LEU A 1 101 ? -25.463 3.816 26.026 1.00 90.44 101 LEU A CA 1
ATOM 775 C C . LEU A 1 101 ? -24.068 3.272 25.735 1.00 90.44 101 LEU A C 1
ATOM 777 O O . LEU A 1 101 ? -23.189 3.294 26.600 1.00 90.44 101 LEU A O 1
ATOM 781 N N . PHE A 1 102 ? -23.854 2.808 24.505 1.00 94.00 102 PHE A N 1
ATOM 782 C CA . PHE A 1 102 ? -22.528 2.404 24.047 1.00 94.00 102 PHE A CA 1
ATOM 783 C C . PHE A 1 102 ? -22.148 3.084 22.735 1.00 94.00 102 PHE A C 1
ATOM 785 O O . PHE A 1 102 ? -22.980 3.284 21.850 1.00 94.00 102 PHE A O 1
ATOM 792 N N . SER A 1 103 ? -20.874 3.441 22.614 1.00 95.06 103 SER A N 1
ATOM 793 C CA . SER A 1 103 ? -20.262 3.992 21.411 1.00 95.06 103 SER A CA 1
ATOM 794 C C . SER A 1 103 ? -19.328 2.962 20.787 1.00 95.06 103 SER A C 1
ATOM 796 O O . SER A 1 103 ? -18.576 2.281 21.482 1.00 95.06 103 SER A O 1
ATOM 798 N N . VAL A 1 104 ? -19.368 2.864 19.462 1.00 96.56 104 VAL A N 1
ATOM 799 C CA . VAL A 1 104 ? -18.454 2.061 18.649 1.00 96.56 104 VAL A CA 1
ATOM 800 C C . VAL A 1 104 ? -17.680 3.000 17.738 1.00 96.56 104 VAL A C 1
ATOM 802 O O . VAL A 1 104 ? -18.279 3.703 16.922 1.00 96.56 104 VAL A O 1
ATOM 805 N N . VAL A 1 105 ? -16.357 2.986 17.856 1.00 97.50 105 VAL A N 1
ATOM 806 C CA . VAL A 1 105 ? -15.425 3.740 17.020 1.00 97.50 105 VAL A CA 1
ATOM 807 C C . VAL A 1 105 ? -14.664 2.759 16.135 1.00 97.50 105 VAL A C 1
ATOM 809 O O . VAL A 1 105 ? -13.961 1.883 16.627 1.00 97.50 105 VAL A O 1
ATOM 812 N N . ILE A 1 106 ? -14.785 2.911 14.820 1.00 97.62 106 ILE A N 1
ATOM 813 C CA . ILE A 1 106 ? -14.050 2.124 13.826 1.00 97.62 106 ILE A CA 1
ATOM 814 C C . ILE A 1 106 ? -12.989 3.024 13.203 1.00 97.62 106 ILE A C 1
ATOM 816 O O . ILE A 1 106 ? -13.321 4.051 12.603 1.00 97.62 106 ILE A O 1
ATOM 820 N N . ARG A 1 107 ? -11.720 2.625 13.312 1.00 98.12 107 ARG A N 1
ATOM 821 C CA . ARG A 1 107 ? -10.596 3.267 12.622 1.00 98.12 107 ARG A CA 1
ATOM 822 C C . ARG A 1 107 ? -10.215 2.422 11.417 1.00 98.12 107 ARG A C 1
ATOM 824 O O . ARG A 1 107 ? -9.941 1.232 11.551 1.00 98.12 107 ARG A O 1
ATOM 831 N N . GLN A 1 108 ? -10.209 3.036 10.245 1.00 98.00 108 GLN A N 1
ATOM 832 C CA . GLN A 1 108 ? -9.816 2.401 8.995 1.00 98.00 108 GLN A CA 1
ATOM 833 C C . GLN A 1 108 ? -8.326 2.614 8.720 1.00 98.00 108 GLN A C 1
ATOM 835 O O . GLN A 1 108 ? -7.711 3.545 9.249 1.00 98.00 108 GLN A O 1
ATOM 840 N N . SER A 1 109 ? -7.737 1.754 7.891 1.00 97.31 109 SER A N 1
ATOM 841 C CA . SER A 1 109 ? -6.312 1.799 7.541 1.00 97.31 109 SER A CA 1
ATOM 842 C C . SER A 1 109 ? -5.897 3.138 6.929 1.00 97.31 109 SER A C 1
ATOM 844 O O . SER A 1 109 ? -4.811 3.634 7.212 1.00 97.31 109 SER A O 1
ATOM 846 N N . SER A 1 110 ? -6.770 3.756 6.133 1.00 94.38 110 SER A N 1
ATOM 847 C CA . SER A 1 110 ? -6.580 5.076 5.519 1.00 94.38 110 SER A CA 1
ATOM 848 C C . SER A 1 110 ? -6.502 6.232 6.526 1.00 94.38 110 SER A C 1
ATOM 850 O O . SER A 1 110 ? -6.155 7.352 6.152 1.00 94.38 110 SER A O 1
ATOM 852 N N . GLY A 1 111 ? -6.836 5.977 7.795 1.00 93.69 111 GLY A N 1
ATOM 853 C CA . GLY A 1 111 ? -6.987 6.983 8.842 1.00 93.69 111 GLY A CA 1
ATOM 854 C C . GLY A 1 111 ? -8.418 7.506 8.994 1.00 93.69 111 GLY A C 1
ATOM 855 O O . GLY A 1 111 ? -8.672 8.298 9.902 1.00 93.69 111 GLY A O 1
ATOM 856 N N . GLN A 1 112 ? -9.373 7.069 8.160 1.00 96.12 112 GLN A N 1
ATOM 857 C CA . GLN A 1 112 ? -10.778 7.432 8.344 1.00 96.12 112 GLN A CA 1
ATOM 858 C C . GLN A 1 112 ? -11.322 6.842 9.654 1.00 96.12 112 GLN A C 1
ATOM 860 O O . GLN A 1 112 ? -11.146 5.662 9.948 1.00 96.12 112 GLN A O 1
ATOM 865 N N . CYS A 1 113 ? -12.036 7.656 10.427 1.00 96.62 113 CYS A N 1
ATOM 866 C CA . CYS A 1 113 ? -12.662 7.252 11.682 1.00 96.62 113 CYS A CA 1
ATOM 867 C C . CYS A 1 113 ? -14.186 7.386 11.573 1.00 96.62 113 CYS A C 1
ATOM 869 O O . CYS A 1 113 ? -14.680 8.392 11.065 1.00 96.62 113 CYS A O 1
ATOM 871 N N . THR A 1 114 ? -14.934 6.378 12.022 1.00 96.62 114 THR A N 1
ATOM 872 C CA . THR A 1 114 ? -16.400 6.421 12.121 1.00 96.62 114 THR A CA 1
ATOM 873 C C . THR A 1 114 ? -16.821 6.072 13.537 1.00 96.62 114 THR A C 1
ATOM 875 O O . THR A 1 114 ? -16.511 4.986 14.014 1.00 96.62 114 THR A O 1
ATOM 878 N N . GLU A 1 115 ? -17.561 6.966 14.185 1.00 96.25 115 GLU A N 1
ATOM 879 C CA . GLU A 1 115 ? -18.141 6.741 15.508 1.00 96.25 115 GLU A CA 1
ATOM 880 C C . GLU A 1 115 ? -19.663 6.611 15.402 1.00 96.25 115 GLU A C 1
ATOM 882 O O . GLU A 1 115 ? -20.316 7.363 14.672 1.00 96.25 115 GLU A O 1
ATOM 887 N N . LYS A 1 116 ? -20.234 5.640 16.117 1.00 95.44 116 LYS A N 1
ATOM 888 C CA . LYS A 1 116 ? -21.681 5.466 16.259 1.00 95.44 116 LYS A CA 1
ATOM 889 C C . LYS A 1 116 ? -22.045 5.198 17.706 1.00 95.44 116 LYS A C 1
ATOM 891 O O . LYS A 1 116 ? -21.459 4.320 18.327 1.00 95.44 116 LYS A O 1
ATOM 896 N N . THR A 1 117 ? -23.064 5.893 18.190 1.00 94.44 117 THR A N 1
ATOM 897 C CA . THR A 1 117 ? -23.619 5.703 19.531 1.00 94.44 117 THR A CA 1
ATOM 898 C C . THR A 1 117 ? -24.975 5.012 19.443 1.00 94.44 117 THR A C 1
ATOM 900 O O . THR A 1 117 ? -25.783 5.324 18.567 1.00 94.44 117 THR A O 1
ATOM 903 N N . PHE A 1 118 ? -25.214 4.074 20.352 1.00 90.50 118 PHE A N 1
ATOM 904 C CA . PHE A 1 118 ? -26.401 3.231 20.427 1.00 90.50 118 PHE A CA 1
ATOM 905 C C . PHE A 1 118 ? -27.020 3.357 21.819 1.00 90.50 118 PHE A C 1
ATOM 907 O O . PHE A 1 118 ? -26.287 3.309 22.805 1.00 90.50 118 PHE A O 1
ATOM 914 N N . SER A 1 119 ? -28.345 3.527 21.870 1.00 86.75 119 SER A N 1
ATOM 915 C CA . SER A 1 119 ? -29.165 3.751 23.075 1.00 86.75 119 SER A CA 1
ATOM 916 C C . SER A 1 119 ? -30.223 2.672 23.274 1.00 86.75 119 SER A C 1
ATOM 918 O O . SER A 1 119 ? -30.788 2.281 22.223 1.00 86.75 119 SER A O 1
#

Secondary structure (DSSP, 8-state):
--SSSTTSPPPPPP-PPPHHHHHHHHHHHHHTSPPPPPP--GGG--EESS--TTS---TT-EEEETTEEEEEEEEEETTEEEEEEE--EEEEEEEEEETTEEEEEEEETTS-EEEEEE-

Radius of gyration: 32.58 Å; Cα contacts (8 Å, |Δi|>4): 176; chains: 1; bounding box: 62×59×86 Å

Nearest PDB structures (foldseek):
  7p91-assembly1_a  TM=8.624E-01  e=4.717E-01  Thermotoga maritima MSB8
  7p5h-assembly1_A  TM=8.493E-01  e=7.091E-01  Thermotoga maritima MSB8
  8fqc-assembly1_Q1  TM=4.597E-01  e=4.589E-02  Agrobacterium phage Milano
  4poi-assembly2_B  TM=8.811E-01  e=2.145E+00  Bacteroides caccae ATCC 43185
  8fqc-assembly1_P1  TM=4.226E-01  e=1.471E-01  Agrobac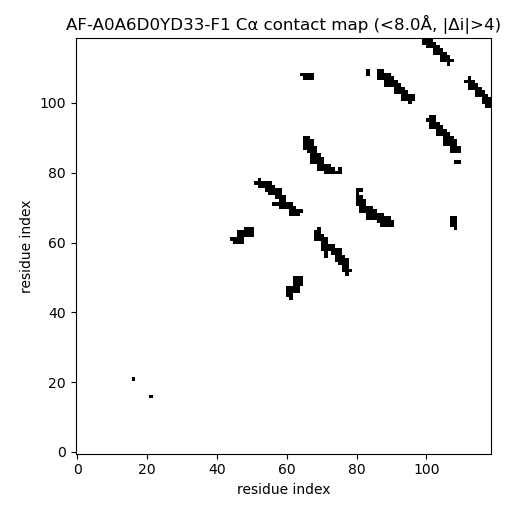terium phage Milano

Solvent-accessible surface area (backbone atoms only — not comparable to full-atom values): 7181 Å² total; per-residue (Å²): 142,68,74,79,62,76,74,57,76,76,80,74,77,78,78,78,76,56,67,67,62,52,50,50,53,51,51,53,56,58,68,66,51,78,77,88,74,83,80,85,57,78,86,74,66,68,66,39,88,53,73,59,54,91,47,70,47,57,57,74,44,34,25,30,48,52,61,13,40,29,36,23,81,33,67,26,61,38,75,46,38,57,44,75,76,40,79,25,63,45,47,76,48,78,47,73,84,49,101,60,32,37,37,41,37,40,32,29,39,79,66,54,73,48,77,49,76,49,114

pLDDT: mean 89.56, std 11.61, range [50.22, 98.31]

Sequence (119 aa):
MKEAVSHIPAPRDGRDYDPEVLKQAVLEAVNALPAPQDGRDATALEVLPAIDDQKSFPRGTYATHLGGLWRAYEKTHGMRGWECLVDGVADIDVSMTDERLFSVVIRQSSGQCTEKTFS

Organism: Escherichia coli (NCBI:txid562)

Mean predicted aligned error: 11.96 Å

Foldseek 3Di:
DPVVVVPDPDPDPPDPDDVVVVVVVVVVVVVPDDDDDDDDDPVPQDEAAEDDLCDWDAFQHWYDYLQFIKGQNGTDRRCPRIDTPGWGWNDWDWDAPDPFKIKIWTATRNRDIDIDIGD